Protein AF-A0ABD0RRT2-F1 (afdb_monomer_lite)

pLDDT: mean 84.61, std 8.76, range [52.31, 92.06]

Structure (mmCIF, N/CA/C/O backbone):
data_AF-A0ABD0RRT2-F1
#
_entry.id   AF-A0ABD0RRT2-F1
#
loop_
_atom_site.group_PDB
_atom_site.id
_atom_site.type_symbol
_atom_site.label_atom_id
_atom_site.label_alt_id
_atom_site.label_comp_id
_atom_site.label_asym_id
_atom_site.label_entity_id
_atom_site.label_seq_id
_atom_site.pdbx_PDB_ins_code
_atom_site.Cartn_x
_atom_site.Cartn_y
_atom_site.Cartn_z
_atom_site.occupancy
_atom_site.B_iso_or_equiv
_atom_site.auth_seq_id
_atom_site.auth_comp_id
_atom_site.auth_asym_id
_atom_site.auth_atom_id
_atom_site.pdbx_PDB_model_num
ATOM 1 N N . VAL A 1 1 ? 5.646 -8.172 -19.279 1.00 72.75 1 VAL A N 1
ATOM 2 C CA . VAL A 1 1 ? 5.301 -6.914 -18.571 1.00 72.75 1 VAL A CA 1
ATOM 3 C C . VAL A 1 1 ? 6.030 -5.767 -19.260 1.00 72.75 1 VAL A C 1
ATOM 5 O O . VAL A 1 1 ? 7.162 -5.959 -19.681 1.00 72.75 1 VAL A O 1
ATOM 8 N N . HIS A 1 2 ? 5.394 -4.618 -19.441 1.00 83.50 2 HIS A N 1
ATOM 9 C CA . HIS A 1 2 ? 5.909 -3.469 -20.189 1.00 83.50 2 HIS A CA 1
ATOM 10 C C . HIS A 1 2 ? 6.478 -2.428 -19.222 1.00 83.50 2 HIS A C 1
ATOM 12 O O . HIS A 1 2 ? 5.757 -1.949 -18.344 1.00 83.50 2 HIS A O 1
ATOM 18 N N . LYS A 1 3 ? 7.743 -2.030 -19.428 1.00 82.06 3 LYS A N 1
ATOM 19 C CA . LYS A 1 3 ? 8.430 -1.023 -18.596 1.00 82.06 3 LYS A CA 1
ATOM 20 C C . LYS A 1 3 ? 7.645 0.292 -18.518 1.00 82.06 3 LYS A C 1
ATOM 22 O O . LYS A 1 3 ? 7.536 0.872 -17.446 1.00 82.06 3 LYS A O 1
ATOM 27 N N . LEU A 1 4 ? 7.044 0.714 -19.635 1.00 84.19 4 LEU A N 1
ATOM 28 C CA . LEU A 1 4 ? 6.288 1.966 -19.724 1.00 84.19 4 LEU A CA 1
ATOM 29 C C . LEU A 1 4 ? 5.047 1.984 -18.817 1.00 84.19 4 LEU A C 1
ATOM 31 O O . LEU A 1 4 ? 4.814 2.973 -18.134 1.00 84.19 4 LEU A O 1
ATOM 35 N N . VAL A 1 5 ? 4.281 0.889 -18.781 1.00 86.56 5 VAL A N 1
ATOM 36 C CA . VAL A 1 5 ? 3.069 0.781 -17.946 1.00 86.56 5 VAL A CA 1
ATOM 37 C C . VAL A 1 5 ? 3.444 0.831 -16.466 1.00 86.56 5 VAL A C 1
ATOM 39 O O . VAL A 1 5 ? 2.885 1.613 -15.704 1.00 86.56 5 VAL A O 1
ATOM 42 N N . LEU A 1 6 ? 4.460 0.062 -16.068 1.00 85.94 6 LEU A N 1
ATOM 43 C CA . LEU A 1 6 ? 4.948 0.061 -14.689 1.00 85.94 6 LEU A CA 1
ATOM 44 C C . LEU A 1 6 ? 5.526 1.423 -14.275 1.00 85.94 6 LEU A C 1
ATOM 46 O O . LEU A 1 6 ? 5.241 1.887 -13.177 1.00 85.94 6 LEU A O 1
ATOM 50 N N . ALA A 1 7 ? 6.280 2.091 -15.154 1.00 86.38 7 ALA A N 1
ATOM 51 C CA . ALA A 1 7 ? 6.809 3.433 -14.903 1.00 86.38 7 ALA A CA 1
ATOM 52 C C . ALA A 1 7 ? 5.713 4.503 -14.783 1.00 86.38 7 ALA A C 1
ATOM 54 O O . ALA A 1 7 ? 5.888 5.480 -14.060 1.00 86.38 7 ALA A O 1
ATOM 55 N N . ALA A 1 8 ? 4.594 4.346 -15.492 1.00 86.38 8 ALA A N 1
ATOM 56 C CA . ALA A 1 8 ? 3.463 5.262 -15.379 1.00 86.38 8 ALA A CA 1
ATOM 57 C C . ALA A 1 8 ? 2.724 5.097 -14.041 1.00 86.38 8 ALA A C 1
ATOM 59 O O . ALA A 1 8 ? 2.296 6.086 -13.455 1.00 86.38 8 ALA A O 1
ATOM 60 N N . CYS A 1 9 ? 2.603 3.863 -13.545 1.00 85.62 9 CYS A N 1
ATOM 61 C CA . CYS A 1 9 ? 1.866 3.556 -12.315 1.00 85.62 9 CYS A CA 1
ATOM 62 C C . CYS A 1 9 ? 2.704 3.633 -11.029 1.00 85.62 9 CYS A C 1
ATOM 64 O O . CYS A 1 9 ? 2.138 3.601 -9.939 1.00 85.62 9 CYS A O 1
ATOM 66 N N . SER A 1 10 ? 4.033 3.670 -11.131 1.00 89.19 10 SER A N 1
ATOM 67 C CA . SER A 1 10 ? 4.940 3.612 -9.984 1.00 89.19 10 SER A CA 1
ATOM 68 C C . SER A 1 10 ? 6.174 4.481 -10.235 1.00 89.19 10 SER A C 1
ATOM 70 O O . SER A 1 10 ? 6.994 4.160 -11.105 1.00 89.19 10 SER A O 1
ATOM 72 N N . PRO A 1 11 ? 6.369 5.553 -9.450 1.00 87.81 11 PRO A N 1
ATOM 73 C CA . PRO A 1 11 ? 7.575 6.367 -9.516 1.00 87.81 11 PRO A CA 1
ATOM 74 C C . PRO A 1 11 ? 8.849 5.577 -9.173 1.00 87.81 11 PRO A C 1
ATOM 76 O O . PRO A 1 11 ? 9.902 5.868 -9.737 1.00 87.81 11 PRO A O 1
ATOM 79 N N . TYR A 1 12 ? 8.757 4.521 -8.356 1.00 88.06 12 TYR A N 1
ATOM 80 C CA . TYR A 1 12 ? 9.868 3.597 -8.108 1.00 88.06 12 TYR A CA 1
ATOM 81 C C . TYR A 1 12 ? 10.312 2.888 -9.396 1.00 88.06 12 TYR A C 1
ATOM 83 O O . TYR A 1 12 ? 11.488 2.936 -9.762 1.00 88.06 12 TYR A O 1
ATOM 91 N N . PHE A 1 13 ? 9.374 2.275 -10.129 1.00 85.56 13 PHE A N 1
ATOM 92 C CA . PHE A 1 13 ? 9.690 1.633 -11.409 1.00 85.56 13 PHE A CA 1
ATOM 93 C C . PHE A 1 13 ? 10.123 2.652 -12.461 1.00 85.56 13 PHE A C 1
ATOM 95 O O . PHE A 1 13 ? 11.026 2.372 -13.247 1.00 85.56 13 PHE A O 1
ATOM 102 N N . LYS A 1 14 ? 9.547 3.859 -12.446 1.00 85.81 14 LYS A N 1
ATOM 103 C CA . LYS A 1 14 ? 10.008 4.963 -13.290 1.00 85.81 14 LYS A CA 1
ATOM 104 C C . LYS A 1 14 ? 11.479 5.260 -13.033 1.00 85.81 14 LYS A C 1
ATOM 106 O O . LYS A 1 14 ? 12.263 5.182 -13.966 1.00 85.81 14 LYS A O 1
ATOM 111 N N . ALA A 1 15 ? 11.863 5.515 -11.783 1.00 84.81 15 ALA A N 1
ATOM 112 C CA . ALA A 1 15 ? 13.246 5.793 -11.413 1.00 84.81 15 ALA A CA 1
ATOM 113 C C . ALA A 1 15 ? 14.182 4.634 -11.786 1.00 84.81 15 ALA A C 1
ATOM 115 O O . ALA A 1 15 ? 15.254 4.862 -12.341 1.00 84.81 15 ALA A O 1
ATOM 116 N N . MET A 1 16 ? 13.760 3.388 -11.564 1.00 82.94 16 MET A N 1
ATOM 117 C CA . MET A 1 16 ? 14.522 2.202 -11.958 1.00 82.94 16 MET A CA 1
ATOM 118 C C . MET A 1 16 ? 14.762 2.124 -13.474 1.00 82.94 16 MET A C 1
ATOM 120 O O . MET A 1 16 ? 15.855 1.766 -13.902 1.00 82.94 16 MET A O 1
ATOM 124 N N . PHE A 1 17 ? 13.768 2.478 -14.295 1.00 80.12 17 PHE A N 1
ATOM 125 C CA . PHE A 1 17 ? 13.863 2.381 -15.755 1.00 80.12 17 PHE A CA 1
ATOM 126 C C . PHE A 1 17 ? 14.391 3.641 -16.445 1.00 80.12 17 PHE A C 1
ATOM 128 O O . PHE A 1 17 ? 14.802 3.552 -17.596 1.00 80.12 17 PHE A O 1
ATOM 135 N N . THR A 1 18 ? 14.370 4.807 -15.795 1.00 76.56 18 THR A N 1
ATOM 136 C CA . THR A 1 18 ? 14.862 6.070 -16.375 1.00 76.56 18 THR A CA 1
ATOM 137 C C . THR A 1 18 ? 16.218 6.497 -15.835 1.00 76.56 18 THR A C 1
ATOM 139 O O . THR A 1 18 ? 16.793 7.464 -16.326 1.00 76.56 18 THR A O 1
ATOM 142 N N . SER A 1 19 ? 16.727 5.839 -14.797 1.00 66.31 19 SER A N 1
ATOM 143 C CA . SER A 1 19 ? 18.042 6.156 -14.255 1.00 66.31 19 SER A CA 1
ATOM 144 C C . SER A 1 19 ? 19.150 5.505 -15.088 1.00 66.31 19 SER A C 1
ATOM 146 O O . SER A 1 19 ? 18.985 4.410 -15.616 1.00 66.31 19 SER A O 1
ATOM 148 N N . ASN A 1 20 ? 20.312 6.155 -15.195 1.00 60.50 20 ASN A N 1
ATOM 149 C CA . ASN A 1 20 ? 21.487 5.627 -15.910 1.00 60.50 20 ASN A CA 1
ATOM 150 C C . ASN A 1 20 ? 22.155 4.425 -15.192 1.00 60.50 20 ASN A C 1
ATOM 152 O O . ASN A 1 20 ? 23.335 4.148 -15.409 1.00 60.50 20 ASN A O 1
ATOM 156 N N . PHE A 1 21 ? 21.435 3.720 -14.314 1.00 62.47 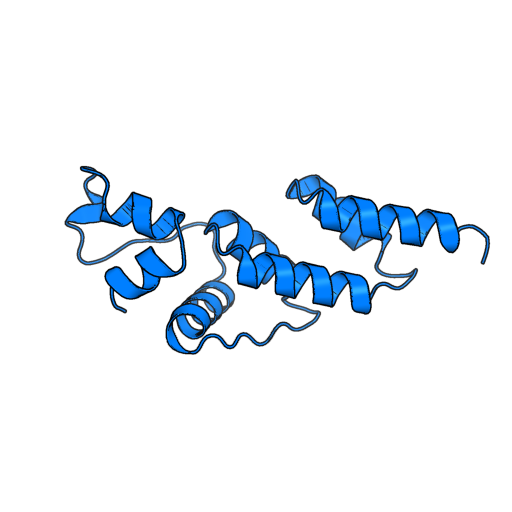21 PHE A N 1
ATOM 157 C CA . PHE A 1 21 ? 21.910 2.520 -13.628 1.00 62.47 21 PHE A CA 1
ATOM 158 C C . PHE A 1 21 ? 21.775 1.272 -14.515 1.00 62.47 21 PHE A C 1
ATOM 160 O O . PHE A 1 21 ? 21.079 1.259 -15.535 1.00 62.47 21 PHE A O 1
ATOM 167 N N . LYS A 1 22 ? 22.472 0.195 -14.128 1.00 55.78 22 LYS A N 1
ATOM 168 C CA . LYS A 1 22 ? 22.517 -1.070 -14.879 1.00 55.78 22 LYS A CA 1
ATOM 169 C C . LYS A 1 22 ? 21.124 -1.680 -15.098 1.00 55.78 22 LYS A C 1
ATOM 171 O O . LYS A 1 22 ? 20.918 -2.303 -16.138 1.00 55.78 22 LYS A O 1
ATOM 176 N N . GLU A 1 23 ? 20.164 -1.464 -14.190 1.00 59.25 23 GLU A N 1
ATOM 177 C CA . GLU A 1 23 ? 18.789 -1.969 -14.332 1.00 59.25 23 GLU A CA 1
ATOM 178 C C . GLU A 1 23 ? 18.024 -1.386 -15.531 1.00 59.25 23 GLU A C 1
ATOM 180 O O . GLU A 1 23 ? 17.131 -2.047 -16.063 1.00 59.25 23 GLU A O 1
ATOM 185 N N . CYS A 1 24 ? 18.389 -0.197 -16.021 1.00 59.09 24 CYS A N 1
ATOM 186 C CA . CYS A 1 24 ? 17.734 0.410 -17.183 1.00 59.09 24 CYS A CA 1
ATOM 187 C C . CYS A 1 24 ? 17.878 -0.468 -18.444 1.00 59.09 24 CYS A C 1
ATOM 189 O O . CYS A 1 24 ? 16.913 -0.679 -19.189 1.00 59.09 24 CYS A O 1
ATOM 191 N N . HIS A 1 25 ? 19.048 -1.094 -18.605 1.00 60.69 25 HIS A N 1
ATOM 192 C CA . HIS A 1 25 ? 19.380 -1.967 -19.735 1.00 60.69 25 HIS A CA 1
ATOM 193 C C . HIS A 1 25 ? 19.097 -3.451 -19.466 1.00 60.69 25 HIS A C 1
ATOM 195 O O . HIS A 1 25 ? 19.222 -4.272 -20.373 1.00 60.69 25 HIS A O 1
ATOM 201 N N . ALA A 1 26 ? 18.702 -3.811 -18.242 1.00 67.31 26 ALA A N 1
ATOM 202 C CA . ALA A 1 26 ? 18.415 -5.193 -17.893 1.00 67.31 26 ALA A CA 1
ATOM 203 C C . ALA A 1 26 ? 17.081 -5.656 -18.508 1.00 67.31 26 ALA A C 1
ATOM 205 O O . ALA A 1 26 ? 16.077 -4.928 -18.505 1.00 67.31 26 ALA A O 1
ATOM 206 N N . SER A 1 27 ? 17.078 -6.877 -19.048 1.00 70.19 27 SER A N 1
ATOM 207 C CA . SER A 1 27 ? 15.870 -7.584 -19.491 1.00 70.19 27 SER A CA 1
ATOM 208 C C . SER A 1 27 ? 15.068 -8.150 -18.317 1.00 70.19 27 SER A C 1
ATOM 210 O O . SER A 1 27 ? 13.863 -8.346 -18.442 1.00 70.19 27 SER A O 1
ATOM 212 N N . GLU A 1 28 ? 15.724 -8.365 -17.174 1.00 77.31 28 GLU A N 1
ATOM 213 C CA . GLU A 1 28 ? 15.149 -8.938 -15.958 1.00 77.31 28 GLU A CA 1
ATOM 214 C C . GLU A 1 28 ? 15.517 -8.096 -14.732 1.00 77.31 28 GLU A C 1
ATOM 216 O O . GLU A 1 28 ? 16.627 -7.573 -14.630 1.00 77.31 28 GLU A O 1
ATOM 221 N N . VAL A 1 29 ? 14.577 -7.971 -13.793 1.00 79.69 29 VAL A N 1
ATOM 222 C CA . VAL A 1 29 ? 14.764 -7.266 -12.520 1.00 79.69 29 VAL A CA 1
ATOM 223 C C . VAL A 1 29 ? 14.365 -8.198 -11.386 1.00 79.69 29 VAL A C 1
ATOM 225 O O . VAL A 1 29 ? 13.229 -8.670 -11.332 1.00 79.69 29 VAL A O 1
ATOM 228 N N . THR A 1 30 ? 15.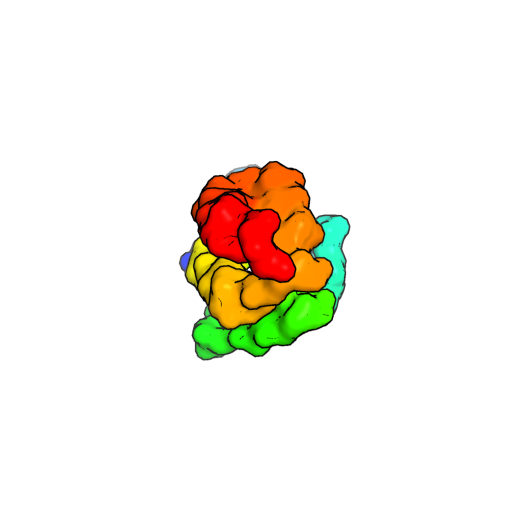282 -8.418 -10.449 1.00 81.00 30 THR A N 1
ATOM 229 C CA . THR A 1 30 ? 15.017 -9.223 -9.254 1.00 81.00 30 THR A CA 1
ATOM 230 C C . THR A 1 30 ? 14.515 -8.337 -8.122 1.00 81.00 30 THR A C 1
ATOM 232 O O . THR A 1 30 ? 15.271 -7.549 -7.554 1.00 81.00 30 THR A O 1
ATOM 235 N N . LEU A 1 31 ? 13.247 -8.507 -7.756 1.00 81.62 31 LEU A N 1
ATOM 236 C CA . LEU A 1 31 ? 12.643 -7.849 -6.601 1.00 81.62 31 LEU A CA 1
ATOM 237 C C . LEU A 1 31 ? 12.877 -8.702 -5.350 1.00 81.62 31 LEU A C 1
ATOM 239 O O . LEU A 1 31 ? 12.425 -9.844 -5.282 1.00 81.62 31 LEU A O 1
ATOM 243 N N . ARG A 1 32 ? 13.604 -8.160 -4.369 1.00 79.50 32 ARG A N 1
ATOM 244 C CA . ARG A 1 32 ? 13.887 -8.840 -3.095 1.00 79.50 32 ARG A CA 1
ATOM 245 C C . ARG A 1 32 ? 12.886 -8.410 -2.023 1.00 79.50 32 ARG A C 1
ATOM 247 O O . ARG A 1 32 ? 12.289 -7.337 -2.113 1.00 79.50 32 ARG A O 1
ATOM 254 N N . ASP A 1 33 ? 12.696 -9.274 -1.029 1.00 78.38 33 ASP A N 1
ATOM 255 C CA . ASP A 1 33 ? 11.889 -9.004 0.168 1.00 78.38 33 ASP A CA 1
ATOM 256 C C . ASP A 1 33 ? 10.420 -8.649 -0.1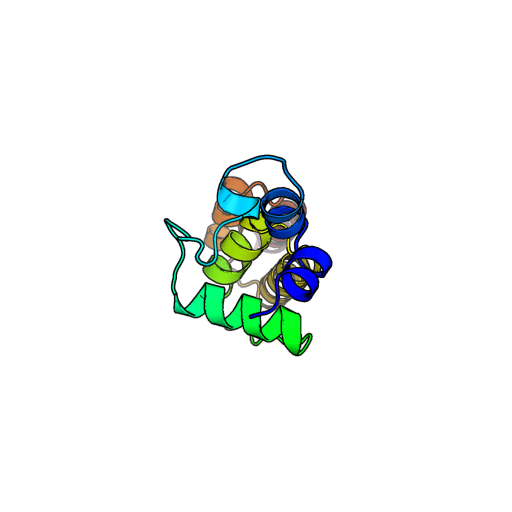14 1.00 78.38 33 ASP A C 1
ATOM 258 O O . ASP A 1 33 ? 9.810 -7.854 0.605 1.00 78.38 33 ASP A O 1
ATOM 262 N N . VAL A 1 34 ? 9.840 -9.219 -1.177 1.00 81.00 34 VAL A N 1
ATOM 263 C CA . VAL A 1 34 ? 8.425 -9.049 -1.531 1.00 81.00 34 VAL A CA 1
ATOM 264 C C . VAL A 1 34 ? 7.745 -10.399 -1.725 1.00 81.00 34 VAL A C 1
ATOM 266 O O . VAL A 1 34 ? 8.310 -11.323 -2.307 1.00 81.00 34 VAL A O 1
ATOM 269 N N . CYS A 1 35 ? 6.503 -10.514 -1.255 1.00 83.62 35 CYS A N 1
ATOM 270 C CA . CYS A 1 35 ? 5.696 -11.704 -1.490 1.00 83.62 35 CYS A CA 1
ATOM 271 C C . CYS A 1 35 ? 5.303 -11.793 -2.982 1.00 83.62 35 CYS A C 1
ATOM 273 O O . CYS A 1 35 ? 4.673 -10.855 -3.488 1.00 83.62 35 CYS A O 1
ATOM 275 N N . PRO A 1 36 ? 5.592 -12.912 -3.683 1.00 85.38 36 PRO A N 1
ATOM 276 C CA . PRO A 1 36 ? 5.274 -13.079 -5.106 1.00 85.38 36 PRO A CA 1
ATOM 277 C C . PRO A 1 36 ? 3.790 -12.871 -5.435 1.00 85.38 36 PRO A C 1
ATOM 279 O O . PRO A 1 36 ? 3.436 -12.317 -6.472 1.00 85.38 36 PRO A O 1
ATOM 282 N N . GLN A 1 37 ? 2.902 -13.265 -4.520 1.00 86.12 37 GLN A N 1
ATOM 283 C CA . GLN A 1 37 ? 1.459 -13.102 -4.702 1.00 86.12 37 GLN A CA 1
ATOM 284 C C . GLN A 1 37 ? 1.033 -11.630 -4.653 1.00 86.12 37 GLN A C 1
ATOM 286 O O . GLN A 1 37 ? 0.150 -11.215 -5.400 1.00 86.12 37 GLN A O 1
ATOM 291 N N . VAL A 1 38 ? 1.663 -10.830 -3.788 1.00 87.81 38 VAL A N 1
ATOM 292 C CA . VAL A 1 38 ? 1.340 -9.405 -3.635 1.00 87.81 38 VAL A CA 1
ATOM 293 C C . VAL A 1 38 ? 1.844 -8.620 -4.837 1.00 87.81 38 VAL A C 1
ATOM 295 O O . VAL A 1 38 ? 1.094 -7.825 -5.398 1.00 87.81 38 VAL A O 1
ATOM 298 N N . ILE A 1 39 ? 3.078 -8.881 -5.281 1.00 88.06 39 ILE A N 1
ATOM 299 C CA . ILE A 1 39 ? 3.627 -8.184 -6.447 1.00 88.06 39 ILE A CA 1
ATOM 300 C C . ILE A 1 39 ? 2.862 -8.533 -7.727 1.00 88.06 39 ILE A C 1
ATOM 302 O O . ILE A 1 39 ? 2.594 -7.635 -8.518 1.00 88.06 39 ILE A O 1
ATOM 306 N N . SER A 1 40 ? 2.420 -9.788 -7.894 1.00 88.06 40 SER A N 1
ATOM 307 C CA . SER A 1 40 ? 1.565 -10.173 -9.025 1.00 88.06 40 SER A CA 1
ATOM 308 C C . SER A 1 40 ? 0.293 -9.327 -9.068 1.00 88.06 40 SER A C 1
ATOM 310 O O . SER A 1 40 ? -0.023 -8.760 -10.105 1.00 88.06 40 SER A O 1
ATOM 312 N N . ARG A 1 41 ? -0.384 -9.145 -7.926 1.00 87.94 41 ARG A N 1
ATOM 313 C CA . ARG A 1 41 ? -1.598 -8.316 -7.851 1.00 87.94 41 ARG A CA 1
ATOM 314 C C . ARG A 1 41 ? -1.340 -6.840 -8.144 1.00 87.94 41 ARG A C 1
ATOM 316 O O . ARG A 1 41 ? -2.192 -6.187 -8.735 1.00 87.94 41 ARG A O 1
ATOM 323 N N . LEU A 1 42 ? -0.192 -6.302 -7.730 1.00 88.31 42 LEU A N 1
ATOM 324 C CA . LEU A 1 42 ? 0.188 -4.921 -8.047 1.00 88.31 42 LEU A CA 1
ATOM 325 C C . LEU A 1 42 ? 0.487 -4.740 -9.538 1.00 88.31 42 LEU A C 1
ATOM 327 O O . LEU A 1 42 ? 0.131 -3.715 -10.118 1.00 88.31 42 LEU A O 1
ATOM 331 N N . ILE A 1 43 ? 1.100 -5.743 -10.169 1.00 88.88 43 ILE A N 1
ATOM 332 C CA . ILE A 1 43 ? 1.298 -5.757 -11.619 1.00 88.88 43 ILE A CA 1
ATOM 333 C C . ILE A 1 43 ? -0.061 -5.837 -12.314 1.00 88.88 43 ILE A C 1
ATOM 335 O O . ILE A 1 43 ? -0.332 -5.012 -13.179 1.00 88.88 43 ILE A O 1
ATOM 339 N N . ASP A 1 44 ? -0.949 -6.741 -11.901 1.00 89.31 44 ASP A N 1
ATOM 340 C CA . ASP A 1 44 ? -2.299 -6.846 -12.466 1.00 89.31 44 ASP A CA 1
ATOM 341 C C . ASP A 1 44 ? -3.073 -5.529 -12.323 1.00 89.31 44 ASP A C 1
ATOM 343 O O . ASP A 1 44 ? -3.725 -5.085 -13.271 1.00 89.31 44 ASP A O 1
ATOM 347 N N . TYR A 1 45 ? -2.941 -4.845 -11.182 1.00 89.50 45 TYR A N 1
ATOM 348 C CA . TYR A 1 45 ? -3.492 -3.506 -10.981 1.00 89.50 45 TYR A CA 1
ATOM 349 C C . TYR A 1 45 ? -2.937 -2.492 -11.987 1.00 89.50 45 TYR A C 1
ATOM 351 O O . TYR A 1 45 ? -3.710 -1.727 -12.557 1.00 89.50 45 TYR A O 1
ATOM 359 N N . ALA A 1 46 ? -1.633 -2.502 -12.268 1.00 88.06 46 ALA A N 1
ATOM 360 C CA . ALA A 1 46 ? -1.044 -1.600 -13.259 1.00 88.06 46 ALA A CA 1
ATOM 361 C C . ALA A 1 46 ? -1.632 -1.799 -14.673 1.00 88.06 46 ALA A C 1
ATOM 363 O O . ALA A 1 46 ? -1.652 -0.861 -15.466 1.00 88.06 46 ALA A O 1
ATOM 364 N N . TYR A 1 47 ? -2.141 -2.996 -14.988 1.00 87.56 47 TYR A N 1
ATOM 365 C CA . TYR A 1 47 ? -2.761 -3.308 -16.283 1.00 87.56 47 TYR A CA 1
ATOM 366 C C . TYR A 1 47 ? -4.281 -3.163 -16.317 1.00 87.56 47 TYR A C 1
ATOM 368 O O . TYR A 1 47 ? -4.845 -2.933 -17.384 1.00 87.56 47 TYR A O 1
ATOM 376 N N . THR A 1 48 ? -4.952 -3.337 -15.182 1.00 89.50 48 THR A N 1
ATOM 377 C CA . THR A 1 48 ? -6.421 -3.431 -15.121 1.00 89.50 48 THR A CA 1
ATOM 378 C C . THR A 1 48 ? -7.070 -2.295 -14.339 1.00 89.50 48 THR A C 1
ATOM 380 O O . THR A 1 48 ? -8.293 -2.162 -14.366 1.00 89.50 48 THR A O 1
ATOM 383 N N . SER A 1 49 ? -6.270 -1.516 -13.604 1.00 84.69 49 SER A N 1
ATOM 384 C CA . SER A 1 49 ? -6.709 -0.533 -12.606 1.00 84.69 49 SER A CA 1
ATOM 385 C C . SER A 1 49 ? -7.646 -1.119 -11.543 1.00 84.69 49 SER A C 1
ATOM 387 O O . SER A 1 49 ? -8.414 -0.399 -10.909 1.00 84.69 49 SER A O 1
ATOM 389 N N . ARG A 1 50 ? -7.609 -2.441 -11.344 1.00 84.69 50 ARG A N 1
ATOM 390 C CA . ARG A 1 50 ? -8.434 -3.165 -10.375 1.00 84.69 50 ARG A CA 1
ATOM 391 C C . ARG A 1 50 ? -7.534 -3.965 -9.453 1.00 84.69 50 ARG A C 1
ATOM 393 O O . ARG A 1 50 ? -6.642 -4.674 -9.903 1.00 84.69 50 ARG A O 1
ATOM 400 N N . ILE A 1 51 ? -7.787 -3.867 -8.153 1.00 84.50 51 ILE A N 1
ATOM 401 C CA . ILE A 1 51 ? -7.092 -4.668 -7.150 1.00 84.50 51 ILE A CA 1
ATOM 402 C C . ILE A 1 51 ? -8.091 -5.205 -6.138 1.00 84.50 51 ILE A C 1
ATOM 404 O O . ILE A 1 51 ? -8.960 -4.486 -5.653 1.00 84.50 51 ILE A O 1
ATOM 408 N N . THR A 1 52 ? -7.974 -6.496 -5.836 1.00 81.06 52 THR A N 1
ATOM 409 C CA . THR A 1 52 ? -8.762 -7.122 -4.772 1.00 81.06 52 THR A CA 1
ATOM 410 C C . THR A 1 52 ? -7.942 -7.116 -3.492 1.00 81.06 52 THR A C 1
ATOM 412 O O . THR A 1 52 ? -6.936 -7.826 -3.370 1.00 81.06 52 THR A O 1
ATOM 415 N N . VAL A 1 53 ? -8.385 -6.295 -2.547 1.00 79.00 53 VAL A N 1
ATOM 416 C CA . VAL A 1 53 ? -7.815 -6.173 -1.209 1.00 79.00 53 VAL A CA 1
ATOM 417 C C . VAL A 1 53 ? -8.664 -7.024 -0.267 1.00 79.00 53 VAL A C 1
ATOM 419 O O . VAL A 1 53 ? -9.872 -6.837 -0.191 1.00 79.00 53 VAL A O 1
ATOM 422 N N . GLY A 1 54 ? -8.048 -7.999 0.401 1.00 79.00 54 GLY A N 1
ATOM 423 C CA . GLY A 1 54 ? -8.709 -8.827 1.413 1.00 79.00 54 GLY A CA 1
ATOM 424 C C . GLY A 1 54 ? -8.044 -8.659 2.775 1.00 79.00 54 GLY A C 1
ATOM 425 O O . GLY A 1 54 ? -6.852 -8.360 2.838 1.00 79.00 54 GLY A O 1
ATOM 426 N N . GLU A 1 55 ? -8.780 -8.907 3.856 1.00 73.06 55 GLU A N 1
ATOM 427 C CA . GLU A 1 55 ? -8.331 -8.693 5.246 1.00 73.06 55 GLU A CA 1
ATOM 428 C C . GLU A 1 55 ? -7.002 -9.380 5.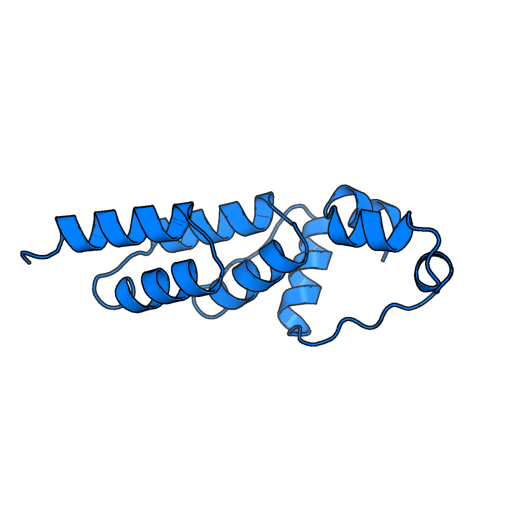582 1.00 73.06 55 GLU A C 1
ATOM 430 O O . GLU A 1 55 ? -6.140 -8.807 6.238 1.00 73.06 55 GLU A O 1
ATOM 435 N N . LYS A 1 56 ? -6.775 -10.593 5.067 1.00 74.75 56 LYS A N 1
ATOM 436 C CA . LYS A 1 56 ? -5.542 -11.348 5.347 1.00 74.75 56 LYS A CA 1
ATOM 437 C C . LYS A 1 56 ? -4.307 -10.787 4.639 1.00 74.75 56 LYS A C 1
ATOM 439 O O . LYS A 1 56 ? -3.185 -11.037 5.069 1.00 74.75 56 LYS A O 1
ATOM 444 N N . CYS A 1 57 ? -4.490 -10.071 3.530 1.00 83.12 57 CYS A N 1
ATOM 445 C CA . CYS A 1 57 ? -3.384 -9.599 2.696 1.00 83.12 57 CYS A CA 1
ATOM 446 C C . CYS A 1 57 ? -3.259 -8.075 2.636 1.00 83.12 57 CYS A C 1
ATOM 448 O O . CYS A 1 57 ? -2.245 -7.596 2.140 1.00 83.12 57 CYS A O 1
ATOM 450 N N . VAL A 1 58 ? -4.240 -7.313 3.131 1.00 87.88 58 VAL A N 1
ATOM 451 C CA . VAL A 1 58 ? -4.278 -5.848 3.001 1.00 87.88 58 VAL A CA 1
ATOM 452 C C . VAL A 1 58 ? -3.035 -5.170 3.569 1.00 87.88 58 VAL A C 1
ATOM 454 O O . VAL A 1 58 ? -2.479 -4.307 2.90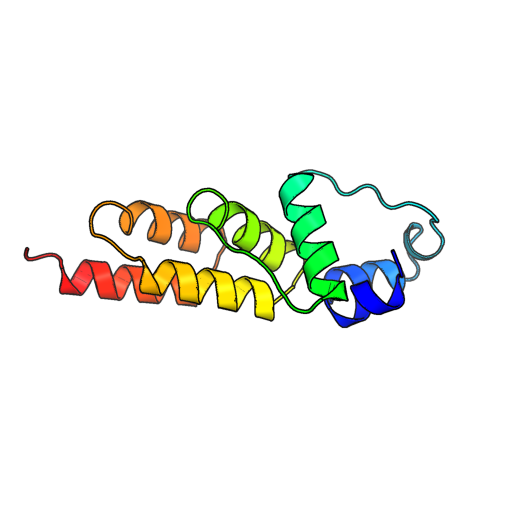3 1.00 87.88 58 VAL A O 1
ATOM 457 N N . LEU A 1 59 ? -2.528 -5.615 4.723 1.00 88.75 59 LEU A N 1
ATOM 458 C CA . LEU A 1 59 ? -1.318 -5.045 5.329 1.00 88.75 59 LEU A CA 1
ATOM 459 C C . LEU A 1 59 ? -0.085 -5.258 4.437 1.00 88.75 59 LEU A C 1
ATOM 461 O O . LEU A 1 59 ? 0.682 -4.333 4.184 1.00 88.75 59 LEU A O 1
ATOM 465 N N . HIS A 1 60 ? 0.067 -6.462 3.879 1.00 89.06 60 HIS A N 1
ATOM 466 C CA . HIS A 1 60 ? 1.161 -6.773 2.957 1.00 89.06 60 HIS A CA 1
ATOM 467 C C . HIS A 1 60 ? 1.041 -5.993 1.642 1.00 89.06 60 HIS A C 1
ATOM 469 O O . HIS A 1 60 ? 2.050 -5.527 1.109 1.00 89.06 60 HIS A O 1
ATOM 475 N N . VAL A 1 61 ? -0.181 -5.838 1.120 1.00 90.75 61 VAL A N 1
ATOM 476 C CA . VAL A 1 61 ? -0.450 -5.041 -0.085 1.00 90.75 61 VAL A CA 1
ATOM 477 C C . VAL A 1 61 ? -0.132 -3.573 0.175 1.00 90.75 61 VAL A C 1
ATOM 479 O O . VAL A 1 61 ? 0.561 -2.979 -0.642 1.00 90.75 61 VAL A O 1
ATOM 482 N N . LEU A 1 62 ? -0.541 -3.016 1.317 1.00 91.00 62 LEU A N 1
ATOM 483 C CA . LEU A 1 62 ? -0.259 -1.636 1.709 1.00 91.00 62 LEU A CA 1
ATOM 484 C C . LEU A 1 62 ? 1.248 -1.381 1.840 1.00 91.00 62 LEU A C 1
ATOM 486 O O . LEU A 1 62 ? 1.764 -0.468 1.201 1.00 91.00 62 LEU A O 1
ATOM 490 N N . LEU A 1 63 ? 1.970 -2.230 2.581 1.00 90.12 63 LEU A N 1
ATOM 491 C CA . LEU A 1 63 ? 3.428 -2.131 2.725 1.00 90.12 63 LEU A CA 1
ATOM 492 C C . LEU A 1 63 ? 4.126 -2.130 1.359 1.00 90.12 63 LEU A C 1
ATOM 494 O O . LEU A 1 63 ? 5.019 -1.326 1.088 1.00 90.12 63 LEU A O 1
ATOM 498 N N . THR A 1 64 ? 3.706 -3.045 0.486 1.00 90.19 64 THR A N 1
ATOM 499 C CA . THR A 1 64 ? 4.292 -3.191 -0.845 1.00 90.19 64 THR A CA 1
ATOM 500 C C . THR A 1 64 ? 3.932 -1.989 -1.719 1.00 90.19 64 THR A C 1
ATOM 502 O O . THR A 1 64 ? 4.813 -1.406 -2.340 1.00 90.19 64 THR A O 1
ATOM 505 N N . ALA A 1 65 ? 2.677 -1.541 -1.713 1.00 91.06 65 ALA A N 1
ATOM 506 C CA . ALA A 1 65 ? 2.236 -0.359 -2.445 1.00 91.06 65 ALA A CA 1
ATOM 507 C C . ALA A 1 65 ? 3.015 0.896 -2.028 1.00 91.06 65 ALA A C 1
ATOM 509 O O . ALA A 1 65 ? 3.474 1.628 -2.899 1.00 91.06 65 ALA A O 1
ATOM 510 N N . MET A 1 66 ? 3.254 1.103 -0.730 1.00 89.69 66 MET A N 1
ATOM 511 C CA . MET A 1 66 ? 4.095 2.204 -0.249 1.00 89.69 66 MET A CA 1
ATOM 512 C C . MET A 1 66 ? 5.544 2.069 -0.725 1.00 89.69 66 MET A C 1
ATOM 514 O O . MET A 1 66 ? 6.114 3.034 -1.231 1.00 89.69 66 MET A O 1
ATOM 518 N N . ARG A 1 67 ? 6.128 0.865 -0.647 1.00 89.62 67 ARG A N 1
ATOM 519 C CA . ARG A 1 67 ? 7.499 0.604 -1.120 1.00 89.62 67 ARG A CA 1
ATOM 520 C C . ARG A 1 67 ? 7.674 0.910 -2.609 1.00 89.62 67 ARG A C 1
ATOM 522 O O . ARG A 1 67 ? 8.670 1.514 -2.992 1.00 89.62 67 ARG A O 1
ATOM 529 N N . TYR A 1 68 ? 6.713 0.505 -3.437 1.00 89.19 68 TYR A N 1
ATOM 530 C CA . TYR A 1 68 ? 6.718 0.768 -4.880 1.00 89.19 68 TYR A CA 1
ATOM 531 C C . TYR A 1 68 ? 6.052 2.104 -5.243 1.00 89.19 68 TYR A C 1
ATOM 533 O O . TYR A 1 68 ? 5.848 2.373 -6.425 1.00 89.19 68 TYR A O 1
ATOM 541 N N . GLN A 1 69 ? 5.732 2.956 -4.266 1.00 90.44 69 GLN A N 1
ATOM 542 C CA . GLN A 1 69 ? 5.155 4.289 -4.477 1.00 90.44 69 GLN A CA 1
ATOM 543 C C . GLN A 1 69 ? 3.868 4.276 -5.331 1.00 90.44 69 GLN A C 1
ATOM 545 O O . GLN A 1 69 ? 3.631 5.155 -6.154 1.00 90.44 69 GLN A O 1
ATOM 550 N N . MET A 1 70 ? 3.024 3.258 -5.154 1.00 91.25 70 MET A N 1
ATOM 551 C CA . MET A 1 70 ? 1.714 3.141 -5.803 1.00 91.25 70 MET A CA 1
ATOM 552 C C . MET A 1 70 ? 0.637 3.763 -4.906 1.00 91.25 70 MET A C 1
ATOM 554 O O . MET A 1 70 ? -0.097 3.055 -4.213 1.00 91.25 70 MET A O 1
ATOM 558 N N . GLU A 1 71 ? 0.569 5.095 -4.898 1.00 89.06 71 GLU A N 1
ATOM 559 C CA . GLU A 1 71 ? -0.260 5.881 -3.967 1.00 89.06 71 GLU A CA 1
ATOM 560 C C . GLU A 1 71 ? -1.747 5.510 -4.007 1.00 89.06 71 GLU A C 1
ATOM 562 O O . GLU A 1 71 ? -2.350 5.308 -2.958 1.00 89.06 71 GLU A O 1
ATOM 567 N N . GLU A 1 72 ? -2.323 5.325 -5.196 1.00 89.44 72 GLU A N 1
ATOM 568 C CA . GLU A 1 72 ? -3.737 4.946 -5.348 1.00 89.44 72 GLU A CA 1
ATOM 569 C C . GLU A 1 72 ? -4.057 3.597 -4.686 1.00 89.44 72 GLU A C 1
ATOM 571 O O . GLU A 1 72 ? -5.097 3.431 -4.048 1.00 89.44 72 GLU A O 1
ATOM 576 N N . VAL A 1 73 ? -3.133 2.633 -4.773 1.00 90.69 73 VAL A N 1
ATOM 577 C CA . VAL A 1 73 ? -3.296 1.327 -4.122 1.00 90.69 73 VAL A CA 1
ATOM 578 C C . VAL A 1 73 ? -3.136 1.455 -2.613 1.00 90.69 73 VAL A C 1
ATOM 580 O O . VAL A 1 73 ? -3.913 0.859 -1.864 1.00 90.69 73 VAL A O 1
ATOM 583 N N . ALA A 1 74 ? -2.150 2.232 -2.158 1.00 91.19 74 ALA A N 1
ATOM 584 C CA . ALA A 1 74 ? -1.939 2.483 -0.737 1.00 91.19 74 ALA A CA 1
ATOM 585 C C . ALA A 1 74 ? -3.174 3.151 -0.116 1.00 91.19 74 ALA A C 1
ATOM 587 O O . ALA A 1 74 ? -3.687 2.674 0.894 1.00 91.19 74 ALA A O 1
ATOM 588 N N . LYS A 1 75 ? -3.723 4.174 -0.777 1.00 89.94 75 LYS A N 1
ATOM 589 C CA . LYS A 1 75 ? -4.945 4.864 -0.361 1.00 89.94 75 LYS A CA 1
ATOM 590 C C . LYS A 1 75 ? -6.142 3.920 -0.299 1.00 89.94 75 LYS A C 1
ATOM 592 O O . LYS A 1 75 ? -6.810 3.868 0.727 1.00 89.94 75 LYS A O 1
ATOM 597 N N . ALA A 1 76 ? -6.361 3.105 -1.332 1.00 89.94 76 ALA A N 1
ATOM 598 C CA . ALA A 1 76 ? -7.434 2.111 -1.329 1.00 89.94 76 ALA A CA 1
ATOM 599 C C . ALA A 1 76 ? -7.302 1.101 -0.172 1.00 89.94 76 ALA A C 1
ATOM 601 O O . ALA A 1 76 ? -8.305 0.703 0.423 1.00 89.94 76 ALA A O 1
ATOM 602 N N . CYS A 1 77 ? -6.075 0.700 0.178 1.00 91.56 77 CYS A N 1
ATOM 603 C CA . CYS A 1 77 ? -5.828 -0.169 1.329 1.00 91.56 77 CYS A CA 1
ATOM 604 C C . CYS A 1 77 ? -6.104 0.544 2.660 1.00 91.56 77 CYS A C 1
ATOM 606 O O . CYS A 1 77 ? -6.733 -0.048 3.535 1.00 91.56 77 CYS A O 1
ATOM 608 N N . CYS A 1 78 ? -5.685 1.803 2.811 1.00 91.06 78 CYS A N 1
ATOM 609 C CA . CYS A 1 78 ? -5.979 2.612 3.997 1.00 91.06 78 CYS A CA 1
ATOM 610 C C . CYS A 1 78 ? -7.486 2.836 4.176 1.00 91.06 78 CYS A C 1
ATOM 612 O O . CYS A 1 78 ? -7.997 2.689 5.285 1.00 91.06 78 CYS A O 1
ATOM 614 N N . ASP A 1 79 ? -8.211 3.118 3.093 1.00 90.31 79 ASP A N 1
ATOM 615 C CA . ASP A 1 79 ? -9.667 3.275 3.111 1.00 90.31 79 ASP A CA 1
ATOM 616 C C . ASP A 1 79 ? -10.364 1.966 3.503 1.00 90.31 79 ASP A C 1
ATOM 618 O O . ASP A 1 79 ? -11.316 1.976 4.283 1.00 90.31 79 ASP A O 1
ATOM 622 N N . PHE A 1 80 ? -9.887 0.827 2.990 1.00 90.62 80 PHE A N 1
ATOM 623 C CA . PHE A 1 80 ? -10.406 -0.487 3.366 1.00 90.62 80 PHE A CA 1
ATOM 624 C C . PHE A 1 80 ? -10.167 -0.787 4.851 1.00 90.62 80 PHE A C 1
ATOM 626 O O . PHE A 1 80 ? -11.086 -1.232 5.533 1.00 90.62 80 PHE A O 1
ATOM 633 N N . LEU A 1 81 ? -8.961 -0.517 5.360 1.00 90.50 81 LEU A N 1
ATOM 634 C CA . LEU A 1 81 ? -8.626 -0.710 6.773 1.00 90.50 81 LEU A CA 1
ATOM 635 C C . LEU A 1 81 ? -9.466 0.192 7.675 1.00 90.50 81 LEU A C 1
ATOM 637 O O . LEU A 1 81 ? -10.029 -0.291 8.646 1.00 90.50 81 LEU A O 1
ATOM 641 N N . THR A 1 82 ? -9.611 1.467 7.312 1.00 89.62 82 THR A N 1
ATOM 642 C CA . THR A 1 82 ? -10.390 2.449 8.082 1.00 89.62 82 THR A CA 1
ATOM 643 C C . THR A 1 82 ? -11.873 2.068 8.161 1.00 89.62 82 THR A C 1
ATOM 645 O O . THR A 1 82 ? -12.501 2.249 9.198 1.00 89.62 82 THR A O 1
ATOM 648 N N . LYS A 1 83 ? -12.442 1.510 7.082 1.00 89.19 83 LYS A N 1
ATOM 649 C CA . LYS A 1 83 ? -13.842 1.047 7.046 1.00 89.19 83 LYS A CA 1
ATOM 650 C C . LYS A 1 83 ? -14.101 -0.221 7.858 1.00 89.19 83 LYS A C 1
ATOM 652 O O . LYS A 1 83 ? -15.238 -0.437 8.255 1.00 89.19 83 LYS A O 1
ATOM 657 N N . ASN A 1 84 ? -13.080 -1.048 8.069 1.00 88.75 84 ASN A N 1
ATOM 658 C CA . ASN A 1 84 ? -13.174 -2.307 8.813 1.00 88.75 84 ASN A CA 1
ATOM 659 C C . ASN A 1 84 ? -12.424 -2.223 10.155 1.00 88.75 84 ASN A C 1
ATOM 661 O O . ASN A 1 84 ? -11.896 -3.226 10.637 1.00 88.75 84 ASN A O 1
ATOM 665 N N . LEU A 1 85 ? -12.321 -1.025 10.743 1.00 89.31 85 LEU A N 1
ATOM 666 C CA . LEU A 1 85 ? -11.770 -0.872 12.088 1.00 89.31 85 LEU A CA 1
ATOM 667 C C . LEU A 1 85 ? -12.724 -1.480 13.110 1.00 89.31 85 LEU A C 1
ATOM 669 O O . LEU A 1 85 ? -13.914 -1.179 13.126 1.00 89.31 85 LEU A O 1
ATOM 673 N N . GLU A 1 86 ? -12.162 -2.307 13.981 1.00 89.44 86 GLU A N 1
ATOM 674 C CA . GLU A 1 86 ? -12.851 -2.947 15.092 1.00 89.44 86 GLU A CA 1
ATOM 675 C C . GLU A 1 86 ? -11.982 -2.835 16.354 1.00 89.44 86 GLU A C 1
ATOM 677 O O . GLU A 1 86 ? -10.749 -2.801 16.256 1.00 89.44 86 GLU A O 1
ATOM 682 N N . PRO A 1 87 ? -12.569 -2.858 17.565 1.00 87.12 87 PRO A N 1
ATOM 683 C CA . PRO A 1 87 ? -11.800 -2.799 18.812 1.00 87.12 87 PRO A CA 1
ATOM 684 C C . PRO A 1 87 ? -10.745 -3.913 18.931 1.00 87.12 87 PRO A C 1
ATOM 686 O O . PRO A 1 87 ? -9.685 -3.719 19.523 1.00 87.12 87 PRO A O 1
ATOM 689 N N . SER A 1 88 ? -11.008 -5.071 18.317 1.00 88.56 88 SER A N 1
ATOM 690 C CA . SER A 1 88 ? -10.107 -6.227 18.286 1.00 88.56 88 SER A CA 1
ATOM 691 C C . SER A 1 88 ? -8.880 -6.033 17.384 1.00 88.56 88 SER A C 1
ATOM 693 O O . SER A 1 88 ? -7.842 -6.646 17.634 1.00 88.56 88 SER A O 1
ATOM 695 N N . ASN A 1 89 ? -8.977 -5.198 16.341 1.00 89.44 89 ASN A N 1
ATOM 696 C CA . ASN A 1 89 ? -7.958 -5.071 15.296 1.00 89.44 89 ASN A CA 1
ATOM 697 C C . ASN A 1 89 ? -7.248 -3.700 15.290 1.00 89.44 89 ASN A C 1
ATOM 699 O O . ASN A 1 89 ? -6.103 -3.604 14.837 1.00 89.44 89 ASN A O 1
ATOM 703 N N . VAL A 1 90 ? -7.872 -2.660 15.855 1.00 90.69 90 VAL A N 1
ATOM 704 C CA . VAL A 1 90 ? -7.422 -1.264 15.740 1.00 90.69 90 VAL A CA 1
ATOM 705 C C . VAL A 1 90 ? -6.034 -1.026 16.332 1.00 90.69 90 VAL A C 1
ATOM 707 O O . VAL A 1 90 ? -5.243 -0.283 15.757 1.00 90.69 90 VAL A O 1
ATOM 710 N N . ILE A 1 91 ? -5.687 -1.699 17.434 1.00 90.06 91 ILE A N 1
ATOM 711 C CA . ILE A 1 91 ? -4.365 -1.569 18.069 1.00 90.06 91 ILE A CA 1
ATOM 712 C C . ILE A 1 91 ? -3.272 -2.108 17.138 1.00 90.06 91 ILE A C 1
ATOM 714 O O . ILE A 1 91 ? -2.232 -1.471 16.956 1.00 90.06 91 ILE A O 1
ATOM 718 N N . GLY A 1 92 ? -3.523 -3.261 16.508 1.00 90.12 92 GLY A N 1
ATOM 719 C CA . GLY A 1 92 ? -2.598 -3.872 15.556 1.00 90.12 92 GLY A CA 1
ATOM 720 C C . GLY A 1 92 ? -2.416 -3.014 14.306 1.00 90.12 92 GLY A C 1
ATOM 721 O O . GLY A 1 92 ? -1.287 -2.795 13.871 1.00 90.12 92 GLY A O 1
ATOM 722 N N . ILE A 1 93 ? -3.513 -2.469 13.770 1.00 91.44 93 ILE A N 1
ATOM 723 C CA . ILE A 1 93 ? -3.477 -1.576 12.604 1.00 91.44 93 ILE A CA 1
ATOM 724 C C . ILE A 1 93 ? -2.767 -0.261 12.952 1.00 91.44 93 ILE A C 1
ATOM 726 O O . ILE A 1 93 ? -1.961 0.210 12.155 1.00 91.44 93 ILE A O 1
ATOM 730 N N . SER A 1 94 ? -2.997 0.301 14.143 1.00 91.88 94 SER A N 1
ATOM 731 C CA . SER A 1 94 ? -2.341 1.535 14.593 1.00 91.88 94 SER A CA 1
ATOM 732 C C . SER A 1 94 ? -0.829 1.362 14.694 1.00 91.88 94 SER A C 1
ATOM 734 O O . SER A 1 94 ? -0.080 2.170 14.150 1.00 91.88 94 SER A O 1
ATOM 736 N N . ARG A 1 95 ? -0.373 0.281 15.337 1.00 91.44 95 ARG A N 1
ATOM 737 C CA . ARG A 1 95 ? 1.056 -0.035 15.433 1.00 91.44 95 ARG A CA 1
ATOM 738 C C . ARG A 1 95 ? 1.671 -0.255 14.053 1.00 91.44 95 ARG A C 1
ATOM 740 O O . ARG A 1 95 ? 2.743 0.261 13.766 1.00 91.44 95 ARG A O 1
ATOM 747 N N . PHE A 1 96 ? 0.980 -0.990 13.185 1.00 90.69 96 PHE A N 1
ATOM 748 C CA . PHE A 1 96 ? 1.445 -1.207 11.820 1.00 90.69 96 PHE A CA 1
ATOM 749 C C . PHE A 1 96 ? 1.569 0.111 11.047 1.00 90.69 96 PHE A C 1
ATOM 751 O O . PHE A 1 96 ? 2.574 0.329 10.379 1.00 90.69 96 PHE A O 1
ATOM 758 N N . ALA A 1 97 ? 0.581 1.003 11.162 1.00 91.50 97 ALA A N 1
ATOM 759 C CA . ALA A 1 97 ? 0.594 2.314 10.521 1.00 91.50 97 ALA A CA 1
ATOM 760 C C . ALA A 1 97 ? 1.782 3.174 10.980 1.00 91.50 97 ALA A C 1
ATOM 762 O O . ALA A 1 97 ? 2.401 3.847 10.155 1.00 91.50 97 ALA A O 1
ATOM 763 N N . GLU A 1 98 ? 2.131 3.110 12.267 1.00 91.31 98 GLU A N 1
ATOM 764 C CA . GLU A 1 98 ? 3.326 3.749 12.823 1.00 91.31 98 GLU A CA 1
ATOM 765 C C . GLU A 1 98 ? 4.618 3.145 12.244 1.00 91.31 98 GLU A C 1
ATOM 767 O O . GLU A 1 98 ? 5.477 3.885 11.766 1.00 91.31 98 GLU A O 1
ATOM 772 N N . GLU A 1 99 ? 4.727 1.812 12.192 1.00 89.94 99 GLU A N 1
ATOM 773 C CA . GLU A 1 99 ? 5.906 1.097 11.671 1.00 89.94 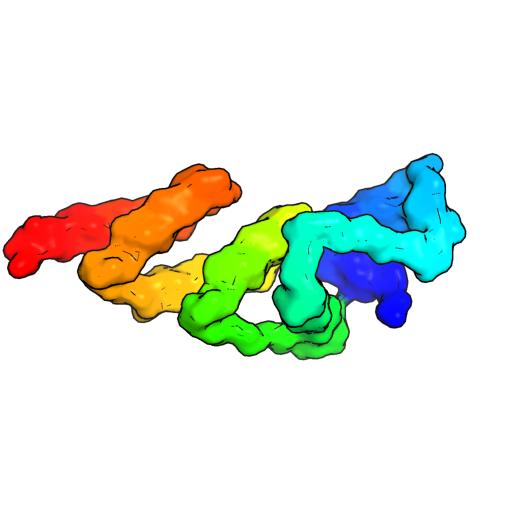99 GLU A CA 1
ATOM 774 C C . GLU A 1 99 ? 6.188 1.400 10.188 1.00 89.94 99 GLU A C 1
ATOM 776 O O . GLU A 1 99 ? 7.347 1.511 9.785 1.00 89.94 99 GLU A O 1
ATOM 781 N N . ILE A 1 100 ? 5.146 1.563 9.367 1.00 87.56 100 ILE A N 1
ATOM 782 C CA . ILE A 1 100 ? 5.286 1.886 7.934 1.00 87.56 100 ILE A CA 1
ATOM 783 C C . ILE A 1 100 ? 5.328 3.395 7.651 1.00 87.56 100 ILE A C 1
ATOM 785 O O . ILE A 1 100 ? 5.457 3.795 6.493 1.00 87.56 100 ILE A O 1
ATOM 789 N N . GLY A 1 101 ? 5.186 4.236 8.681 1.00 87.44 101 GLY A N 1
ATOM 790 C CA . GLY A 1 101 ? 5.140 5.693 8.549 1.00 87.44 101 GLY A CA 1
ATOM 791 C C . GLY A 1 101 ? 3.882 6.228 7.852 1.00 87.44 101 GLY A C 1
ATOM 792 O O . GLY A 1 101 ? 3.907 7.328 7.300 1.00 87.44 101 GLY A O 1
ATOM 793 N N . CYS A 1 102 ? 2.777 5.476 7.847 1.00 89.25 102 CYS A N 1
ATOM 794 C CA . CYS A 1 102 ? 1.505 5.920 7.278 1.00 89.25 102 CYS A CA 1
ATOM 795 C C . CYS A 1 102 ? 0.741 6.779 8.296 1.00 89.25 102 CYS A C 1
ATOM 797 O O . CYS A 1 102 ? -0.073 6.287 9.080 1.00 89.25 102 CYS A O 1
ATOM 799 N N . THR A 1 103 ? 1.007 8.086 8.278 1.00 88.56 103 THR A N 1
ATOM 800 C CA . THR A 1 103 ? 0.440 9.049 9.235 1.00 88.56 103 THR A CA 1
ATOM 801 C C . THR A 1 103 ? -1.080 9.163 9.156 1.00 88.56 103 THR A C 1
ATOM 803 O O . THR A 1 103 ? -1.719 9.266 10.199 1.00 88.56 103 THR A O 1
ATOM 806 N N . GLU A 1 104 ? -1.662 9.099 7.954 1.00 88.62 104 GLU A N 1
ATOM 807 C CA . GLU A 1 104 ? -3.120 9.151 7.764 1.00 88.62 104 GLU A CA 1
ATOM 808 C C . GLU A 1 104 ? -3.802 7.976 8.472 1.00 88.62 104 GLU A C 1
ATOM 810 O O . GLU A 1 104 ? -4.681 8.180 9.304 1.00 88.62 104 GLU A O 1
ATOM 815 N N . LEU A 1 105 ? -3.359 6.741 8.205 1.00 90.69 105 LEU A N 1
ATOM 816 C CA . LEU A 1 105 ? -3.946 5.554 8.826 1.00 90.69 105 LEU A CA 1
ATOM 817 C C . LEU A 1 105 ? -3.759 5.571 10.349 1.00 90.69 105 LEU A C 1
ATOM 819 O O . LEU A 1 105 ? -4.693 5.258 11.079 1.00 90.69 105 LEU A O 1
ATOM 823 N N . HIS A 1 106 ? -2.585 5.995 10.823 1.00 92.06 106 HIS A N 1
ATOM 824 C CA . HIS A 1 106 ? -2.297 6.112 12.251 1.00 92.06 106 HIS A CA 1
ATOM 825 C C . HIS A 1 106 ? -3.183 7.155 12.957 1.00 92.06 106 HIS A C 1
ATOM 827 O O . HIS A 1 106 ? -3.608 6.954 14.095 1.00 92.06 106 HIS A O 1
ATOM 833 N N . LEU A 1 107 ? -3.482 8.279 12.299 1.00 91.38 107 LEU A N 1
ATOM 834 C CA . LEU A 1 107 ? -4.393 9.284 12.846 1.00 91.38 107 LEU A CA 1
ATOM 835 C C . LEU A 1 107 ? -5.811 8.715 12.971 1.00 91.38 107 LEU A C 1
ATOM 837 O O . LEU A 1 107 ? -6.405 8.797 14.045 1.00 91.38 107 LEU A O 1
ATOM 841 N N . ARG A 1 108 ? -6.309 8.060 11.916 1.00 90.62 108 ARG A N 1
ATOM 842 C CA . ARG A 1 108 ? -7.642 7.435 11.897 1.00 90.62 108 ARG A CA 1
ATOM 843 C C . ARG A 1 108 ? -7.801 6.367 12.973 1.00 90.62 108 ARG A C 1
ATOM 845 O O . ARG A 1 108 ? -8.814 6.342 13.669 1.00 90.62 108 ARG A O 1
ATOM 852 N N . THR A 1 109 ? -6.804 5.499 13.149 1.00 92.00 109 THR A N 1
ATOM 853 C CA . THR A 1 109 ? -6.843 4.469 14.197 1.00 92.00 109 THR A CA 1
ATOM 854 C C . THR A 1 109 ? -6.823 5.086 15.590 1.00 92.00 109 THR A C 1
ATOM 856 O O . THR A 1 109 ? -7.542 4.620 16.470 1.00 92.00 109 THR A O 1
ATOM 859 N N . ARG A 1 110 ? -6.058 6.164 15.808 1.00 91.00 110 ARG A N 1
ATOM 860 C CA . ARG A 1 110 ? -6.049 6.879 17.093 1.00 91.00 110 ARG A CA 1
ATOM 861 C C . ARG A 1 110 ? -7.373 7.567 17.402 1.00 91.00 110 ARG A C 1
ATOM 863 O O . ARG A 1 110 ? -7.818 7.513 18.545 1.00 91.00 110 ARG A O 1
ATOM 870 N N . GLU A 1 111 ? -8.003 8.196 16.416 1.00 91.38 111 GLU A N 1
ATOM 871 C CA . GLU A 1 111 ? -9.343 8.775 16.568 1.00 91.38 111 GLU A CA 1
ATOM 872 C C . GLU A 1 111 ? -10.371 7.702 16.945 1.00 91.38 111 GLU A C 1
ATOM 874 O O . GLU A 1 111 ? -11.166 7.898 17.867 1.00 91.38 111 GLU A O 1
ATOM 879 N N . TYR A 1 112 ? -10.303 6.535 16.299 1.00 90.25 112 TYR A N 1
ATOM 880 C CA . TYR A 1 112 ? -11.153 5.394 16.629 1.00 90.25 112 TYR A CA 1
ATOM 881 C C . TYR A 1 112 ? -10.926 4.905 18.069 1.00 90.25 112 TYR A C 1
ATOM 883 O O . TYR A 1 112 ? -11.882 4.737 18.822 1.00 90.25 112 TYR A O 1
ATOM 891 N N . ILE A 1 113 ? -9.664 4.738 18.484 1.00 88.94 113 ILE A N 1
ATOM 892 C CA . ILE A 1 113 ? -9.314 4.315 19.850 1.00 88.94 113 ILE A CA 1
ATOM 893 C C . ILE A 1 113 ? -9.838 5.316 20.881 1.00 88.94 113 ILE A C 1
ATOM 895 O O . ILE A 1 113 ? -10.439 4.909 21.867 1.00 88.94 113 ILE A O 1
ATOM 899 N N . ASN A 1 114 ? -9.653 6.618 20.655 1.00 87.19 114 ASN A N 1
ATOM 900 C CA . ASN A 1 114 ? -10.095 7.650 21.595 1.00 87.19 114 ASN A CA 1
ATOM 901 C C . ASN A 1 114 ? -11.622 7.721 21.727 1.00 87.19 114 ASN A C 1
ATOM 903 O O . ASN A 1 114 ? -12.127 8.038 22.800 1.00 87.19 114 ASN A O 1
ATOM 907 N N . THR A 1 115 ? -12.356 7.455 20.644 1.00 86.81 115 THR A N 1
ATOM 908 C CA . THR A 1 115 ? -13.827 7.489 20.645 1.00 86.81 115 THR A CA 1
ATOM 909 C C . THR A 1 115 ? -14.441 6.255 21.300 1.00 86.81 115 THR A C 1
ATOM 911 O O . THR A 1 115 ? -15.455 6.389 21.977 1.00 86.81 115 THR A O 1
ATOM 914 N N . HIS A 1 116 ? -13.803 5.089 21.175 1.00 81.69 116 HIS A N 1
ATOM 915 C CA . HIS A 1 116 ? -14.302 3.815 21.709 1.00 81.69 116 HIS A CA 1
ATOM 916 C C . HIS A 1 116 ? -13.604 3.386 23.012 1.00 81.69 116 HIS A C 1
ATOM 918 O O . HIS A 1 116 ? -13.780 2.264 23.466 1.00 81.69 116 HIS A O 1
ATOM 924 N N . PHE A 1 117 ? -12.811 4.263 23.640 1.00 68.69 117 PHE A N 1
ATOM 925 C CA . PHE A 1 117 ? -12.075 3.949 24.876 1.00 68.69 117 PHE A CA 1
ATOM 926 C C . PHE A 1 117 ? -12.986 3.698 26.096 1.00 68.69 117 PHE A C 1
ATOM 928 O O . PHE A 1 117 ? -12.534 3.139 27.091 1.00 68.69 117 PHE A O 1
ATOM 935 N N . ASN A 1 118 ? -14.244 4.148 26.038 1.00 61.94 118 ASN A N 1
ATOM 936 C CA . ASN A 1 118 ? -15.209 4.084 27.142 1.00 61.94 118 ASN A CA 1
ATOM 937 C C . ASN A 1 118 ? -16.308 3.018 26.957 1.00 61.94 118 ASN A C 1
ATOM 939 O O . ASN A 1 118 ? -17.246 2.998 27.755 1.00 61.94 118 ASN A O 1
ATOM 943 N N . GLU A 1 119 ? -16.223 2.178 25.922 1.00 52.31 119 GLU A N 1
ATOM 944 C CA . GLU A 1 119 ? -17.073 0.984 25.752 1.00 52.31 119 GLU A CA 1
ATOM 945 C C . GLU A 1 119 ? -16.373 -0.267 26.297 1.00 52.31 119 GLU A C 1
ATOM 947 O O . GLU A 1 119 ? -17.074 -1.098 26.920 1.00 52.31 119 GLU A O 1
#

Secondary structure (DSSP, 8-state):
--HHHHHHH-HHHHHHHHSSSHHHH-S-----S--HHHHHHHHHHHHHS-----TTTHHHHHHHHHHTT-HHHHHHHHHHHHHT--TTTHHHHHHHHHHTT-HHHHHHHHHHHHHSTT-

Sequence (119 aa):
VHKLVLAACSPYFKAMFTSNFKECHASEVTLRDVCPQVISRLIDYAYTSRITVGEKCVLHVLLTAMRYQMEEVAKACCDFLTKNLEPSNVIGISRFAEEIGCTELHLRTREYINTHFNE

Radius of gyration: 16.43 Å; chains: 1; bounding box: 40×22×47 Å

Foldseek 3Di:
DDLVLLVVQFVQSVCQCVPPDPSVVDPDDDDPPADPVLVVQVVVCSVPVDHDADPVCLLSNLLVCVVRVRVVSNVVSLVVCLVPDDPVCLVVQLVSCVVSVVVVSNVSSVVVCVVPVPD

InterPro domains:
  IPR000210 BTB/POZ domain [PF00651] (1-84)
  IPR000210 BTB/POZ domain [PS50097] (1-55)
  IPR000210 BTB/POZ domain [SM00225] (1-85)
  IPR011333 SKP1/BTB/POZ domain superfamily [G3DSA:3.30.710.10] (1-85)
  IPR011333 SKP1/BTB/POZ domain superfamily [SSF54695] (1-83)

Organism: Cirrhinus mrigala (NCBI:txid683832)